Protein AF-A0A5B0R833-F1 (afdb_monomer_lite)

Secondary structure (DSSP, 8-state):
-----TT-HHHHHHH----TTT--S--SSB----SSTTGGGSHHHHTT--TT-BPPHHHHHHHHHHHHHHHHHTTTT--HHHHHHHHHHTT---HHHHHHHHHHHHHHHHHHHHHHTTPPPPGGGSSSS-HHHHHHHHH-GGGTS-GGGG-TTS--

Radius of gyration: 18.34 Å; chains: 1; bounding box: 41×34×51 Å

Organism: NCBI:txid56615

Foldseek 3Di:
DPPDPLPDPVVCQQWVDNPPQAAQFDTQFALQGHPHNVVCVDPVSVVRPDPPRTDDLVLLQVLLVVLLVVCVVCLVPDDPVVSVVSCRVSSHDHVLSVVQSVQLVVLNVVVVVCVVVVHDDDPQSPDSGRPVVVVQCVVPVCSSDRPSSPDPDNHD

Structure (mmCIF, N/CA/C/O backbone):
data_AF-A0A5B0R833-F1
#
_entry.id   AF-A0A5B0R833-F1
#
loop_
_atom_site.group_PDB
_atom_site.id
_atom_site.type_symbol
_atom_site.label_atom_id
_atom_site.label_alt_id
_atom_site.label_comp_id
_atom_site.label_asym_id
_atom_site.label_entity_id
_atom_site.label_seq_id
_atom_site.pdbx_PDB_ins_code
_atom_site.Cartn_x
_atom_site.Cartn_y
_atom_site.Cartn_z
_atom_site.occupancy
_atom_site.B_iso_or_equiv
_atom_site.auth_seq_id
_atom_site.auth_comp_id
_atom_site.auth_asym_id
_atom_site.auth_atom_id
_atom_site.pdbx_PDB_model_num
ATOM 1 N N . MET A 1 1 ? 1.278 -21.808 -23.746 1.00 36.88 1 MET A N 1
ATOM 2 C CA . MET A 1 1 ? 1.171 -20.334 -23.782 1.00 36.88 1 MET A CA 1
ATOM 3 C C . MET A 1 1 ? -0.146 -19.961 -23.113 1.00 36.88 1 MET A C 1
ATOM 5 O O . MET A 1 1 ? -1.191 -20.101 -23.729 1.00 36.88 1 MET A O 1
ATOM 9 N N . LEU A 1 2 ? -0.129 -19.647 -21.813 1.00 34.88 2 LEU A N 1
ATOM 10 C CA . LEU A 1 2 ? -1.338 -19.242 -21.087 1.00 34.88 2 LEU A CA 1
ATOM 11 C C . LEU A 1 2 ? -1.610 -17.767 -21.398 1.00 34.88 2 LEU A C 1
ATOM 13 O O . LEU A 1 2 ? -1.027 -16.872 -20.792 1.00 34.88 2 LEU A O 1
ATOM 17 N N . CYS A 1 3 ? -2.457 -17.534 -22.396 1.00 37.62 3 CYS A N 1
ATOM 18 C CA . CYS A 1 3 ? -2.960 -16.218 -22.763 1.00 37.62 3 CYS A CA 1
ATOM 19 C C . CYS A 1 3 ? -3.938 -15.730 -21.687 1.00 37.62 3 CYS A C 1
ATOM 21 O O . CYS A 1 3 ? -5.149 -15.903 -21.801 1.00 37.62 3 CYS A O 1
ATOM 23 N N . LEU A 1 4 ? -3.411 -15.138 -20.616 1.00 38.38 4 LEU A N 1
ATOM 24 C CA . LEU A 1 4 ? -4.215 -14.338 -19.699 1.00 38.38 4 LEU A CA 1
ATOM 25 C C . LEU A 1 4 ? -4.621 -13.066 -20.440 1.00 38.38 4 LEU A C 1
ATOM 27 O O . LEU A 1 4 ? -3.768 -12.240 -20.759 1.00 38.38 4 LEU A O 1
ATOM 31 N N . LEU A 1 5 ? -5.915 -12.931 -20.734 1.00 36.50 5 LEU A N 1
ATOM 32 C CA . LEU A 1 5 ? -6.497 -11.688 -21.234 1.00 36.50 5 LEU A CA 1
ATOM 33 C C . LEU A 1 5 ? -6.047 -10.537 -20.322 1.00 36.50 5 LEU A C 1
ATOM 35 O O . LEU A 1 5 ? -6.177 -10.618 -19.094 1.00 36.50 5 LEU A O 1
ATOM 39 N N . ALA A 1 6 ? -5.489 -9.502 -20.950 1.00 43.50 6 ALA A N 1
ATOM 40 C CA . ALA A 1 6 ? -4.776 -8.390 -20.324 1.00 43.50 6 ALA A CA 1
ATOM 41 C C . ALA A 1 6 ? -5.606 -7.578 -19.309 1.00 43.50 6 ALA A C 1
ATOM 43 O O . ALA A 1 6 ? -5.030 -6.842 -18.512 1.00 43.50 6 ALA A O 1
ATOM 44 N N . ASP A 1 7 ? -6.927 -7.770 -19.296 1.00 43.25 7 ASP A N 1
ATOM 45 C CA . ASP A 1 7 ? -7.872 -7.090 -18.405 1.00 43.25 7 ASP A CA 1
ATOM 46 C C . ASP A 1 7 ? -8.450 -7.994 -17.305 1.00 43.25 7 ASP A C 1
ATOM 48 O O . ASP A 1 7 ? -9.320 -7.574 -16.541 1.00 43.25 7 ASP A O 1
ATOM 52 N N . SER A 1 8 ? -7.992 -9.245 -17.181 1.00 36.09 8 SER A N 1
ATOM 53 C CA . SER A 1 8 ? -8.449 -10.084 -16.071 1.00 36.09 8 SER A CA 1
ATOM 54 C C . SER A 1 8 ? -7.884 -9.563 -14.734 1.00 36.09 8 SER A C 1
ATOM 56 O O . SER A 1 8 ? -6.695 -9.234 -14.651 1.00 36.09 8 SER A O 1
ATOM 58 N N . PRO A 1 9 ? -8.685 -9.530 -13.651 1.00 42.91 9 PRO A N 1
ATOM 59 C CA . PRO A 1 9 ? -8.205 -9.187 -12.307 1.00 42.91 9 PRO A CA 1
ATOM 60 C C . PRO A 1 9 ? -6.979 -10.021 -11.907 1.00 42.91 9 PRO A C 1
ATOM 62 O O . PRO A 1 9 ? -6.031 -9.514 -11.313 1.00 42.91 9 PRO A O 1
ATOM 65 N N . MET A 1 10 ? -6.959 -11.280 -12.352 1.00 41.94 10 MET A N 1
ATOM 66 C CA . MET A 1 10 ? -5.867 -12.224 -12.145 1.00 41.94 10 MET A CA 1
ATOM 67 C C . MET A 1 10 ? -4.571 -11.830 -12.877 1.00 41.94 10 MET A C 1
ATOM 69 O O . MET A 1 10 ? -3.496 -12.104 -12.357 1.00 41.94 10 MET A O 1
ATOM 73 N N . HIS A 1 11 ? -4.627 -11.138 -14.028 1.00 45.06 11 HIS A N 1
ATOM 74 C CA . HIS A 1 11 ? -3.435 -10.551 -14.659 1.00 45.06 11 HIS A CA 1
ATOM 75 C C . HIS A 1 11 ? -2.823 -9.490 -13.739 1.00 45.06 11 HIS A C 1
ATOM 77 O O . HIS A 1 11 ? -1.643 -9.553 -13.423 1.00 45.06 11 HIS A O 1
ATOM 83 N N . THR A 1 12 ? -3.645 -8.584 -13.205 1.00 48.97 12 THR A N 1
ATOM 84 C CA . THR A 1 12 ? -3.175 -7.523 -12.298 1.00 48.97 12 THR A CA 1
ATOM 85 C C . THR A 1 12 ? -2.554 -8.093 -11.017 1.00 48.97 12 THR A C 1
ATOM 87 O O . THR A 1 12 ? -1.530 -7.584 -10.560 1.00 48.97 12 THR A O 1
ATOM 90 N N . GLU A 1 13 ? -3.132 -9.162 -10.458 1.00 44.53 13 GLU A N 1
ATOM 91 C CA . GLU A 1 13 ? -2.604 -9.838 -9.264 1.00 44.53 13 GLU A CA 1
ATOM 92 C C . GLU A 1 13 ? -1.317 -10.634 -9.530 1.00 44.53 13 GLU A C 1
ATOM 94 O O . GLU A 1 13 ? -0.395 -10.599 -8.714 1.00 44.53 13 GLU A O 1
ATOM 99 N N . LEU A 1 14 ? -1.228 -11.316 -10.676 1.00 43.06 14 LEU A N 1
ATOM 100 C CA . LEU A 1 14 ? -0.114 -12.206 -10.999 1.00 43.06 14 LEU A CA 1
ATOM 101 C C . LEU A 1 14 ? 1.113 -11.432 -11.513 1.00 43.06 14 LEU A C 1
ATOM 103 O O . LEU A 1 14 ? 2.246 -11.723 -11.122 1.00 43.06 14 LEU A O 1
ATOM 107 N N . THR A 1 15 ? 0.918 -10.419 -12.361 1.00 43.50 15 THR A N 1
ATOM 108 C CA . THR A 1 15 ? 2.024 -9.715 -13.026 1.00 43.50 15 THR A CA 1
ATOM 109 C C . THR A 1 15 ? 2.367 -8.363 -12.409 1.00 43.50 15 THR A C 1
ATOM 111 O O . THR A 1 15 ? 3.442 -7.834 -12.703 1.00 43.50 15 THR A O 1
ATOM 114 N N . ASN A 1 16 ? 1.507 -7.774 -11.561 1.00 44.31 16 ASN A N 1
ATOM 115 C CA . ASN A 1 16 ? 1.661 -6.375 -11.134 1.00 44.31 16 ASN A CA 1
ATOM 116 C C . ASN A 1 16 ? 1.921 -5.439 -12.349 1.00 44.31 16 ASN A C 1
ATOM 118 O O . ASN A 1 16 ? 2.605 -4.420 -12.242 1.00 44.31 16 ASN A O 1
ATOM 122 N N . THR A 1 17 ? 1.401 -5.800 -13.531 1.00 44.56 17 THR A N 1
ATOM 123 C CA . THR A 1 17 ? 1.403 -4.977 -14.744 1.00 44.56 17 THR A CA 1
ATOM 124 C C . THR A 1 17 ? -0.021 -4.770 -15.211 1.00 44.56 17 THR A C 1
ATOM 126 O O . THR A 1 17 ? -0.640 -5.720 -15.675 1.00 44.56 17 THR A O 1
ATOM 129 N N . PRO A 1 18 ? -0.527 -3.532 -15.246 1.00 39.75 18 PRO A N 1
ATOM 130 C CA . PRO A 1 18 ? -1.296 -3.139 -16.407 1.00 39.75 18 PRO A CA 1
ATOM 131 C C . PRO A 1 18 ? -0.296 -3.063 -17.568 1.00 39.75 18 PRO A C 1
ATOM 133 O O . PRO A 1 18 ? 0.820 -2.565 -17.397 1.00 39.75 18 PRO A O 1
ATOM 136 N N . VAL A 1 19 ? -0.668 -3.601 -18.723 1.00 37.84 19 VAL A N 1
ATOM 137 C CA . VAL A 1 19 ? 0.050 -3.502 -20.003 1.00 37.84 19 VAL A CA 1
ATOM 138 C C . VAL A 1 19 ? 0.868 -2.195 -20.108 1.00 37.84 19 VAL A C 1
ATOM 140 O O . VAL A 1 19 ? 0.347 -1.117 -19.787 1.00 37.84 19 VAL A O 1
ATOM 143 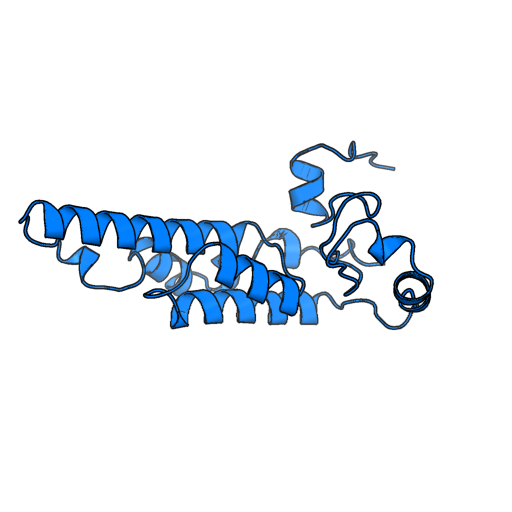N N . PRO A 1 20 ? 2.126 -2.225 -20.597 1.00 41.00 20 PRO A N 1
ATOM 144 C CA . PRO A 1 20 ? 2.960 -1.026 -20.718 1.00 41.00 20 PRO A CA 1
ATOM 145 C C . PRO A 1 20 ? 2.368 0.061 -21.636 1.00 41.00 20 PRO A C 1
ATOM 147 O O . PRO A 1 20 ? 2.913 1.160 -21.684 1.00 41.00 20 PRO A O 1
ATOM 150 N N . GLY A 1 21 ? 1.245 -0.188 -22.316 1.00 51.12 21 GLY A N 1
ATOM 151 C CA . GLY A 1 21 ? 0.538 0.804 -23.126 1.00 51.12 21 GLY A CA 1
ATOM 152 C C . GLY A 1 21 ? -0.047 1.966 -22.314 1.00 51.12 21 GLY A C 1
ATOM 153 O O . GLY A 1 21 ? 0.135 3.116 -22.701 1.00 51.12 21 GLY A O 1
ATOM 154 N N . THR A 1 22 ? -0.685 1.701 -21.166 1.00 54.59 22 THR A N 1
ATOM 155 C CA . THR A 1 22 ? -1.413 2.734 -20.389 1.00 54.59 22 THR A CA 1
ATOM 156 C C . THR A 1 22 ? -0.982 2.857 -18.925 1.00 54.59 22 THR A C 1
ATOM 158 O O . THR A 1 22 ? -1.315 3.843 -18.268 1.00 54.59 22 THR A O 1
ATOM 161 N N . SER A 1 23 ? -0.201 1.913 -18.385 1.00 59.41 23 SER A N 1
ATOM 162 C CA . SER A 1 23 ? 0.310 2.047 -17.015 1.00 59.41 23 SER A CA 1
ATOM 163 C C . SER A 1 23 ? 1.391 3.122 -16.920 1.00 59.41 23 SER A C 1
ATOM 165 O O . SER A 1 23 ? 2.408 3.063 -17.609 1.00 59.41 23 SER A O 1
ATOM 167 N N . LEU A 1 24 ? 1.208 4.069 -16.006 1.00 70.38 24 LEU A N 1
ATOM 168 C CA . LEU A 1 24 ? 2.222 5.047 -15.594 1.00 70.38 24 LEU A CA 1
ATOM 169 C C . LEU A 1 24 ? 3.217 4.491 -14.567 1.00 70.38 24 LEU A C 1
ATOM 171 O O . LEU A 1 24 ? 4.249 5.090 -14.286 1.00 70.38 24 LEU A O 1
ATOM 175 N N . ASN A 1 25 ? 2.900 3.336 -13.995 1.00 64.81 25 ASN A N 1
ATOM 176 C CA . ASN A 1 25 ? 3.623 2.777 -12.865 1.00 64.81 25 ASN A CA 1
ATOM 177 C C . ASN A 1 25 ? 4.594 1.697 -13.346 1.00 64.81 25 ASN A C 1
ATOM 179 O O . ASN A 1 25 ? 4.300 1.037 -14.352 1.00 64.81 25 ASN A O 1
ATOM 183 N N . PRO A 1 26 ? 5.711 1.510 -12.628 1.00 66.50 26 PRO A N 1
ATOM 184 C CA . PRO A 1 26 ? 6.703 0.511 -12.985 1.00 66.50 26 PRO A CA 1
ATOM 185 C C . PRO A 1 26 ? 6.130 -0.893 -12.832 1.00 66.50 26 PRO A C 1
ATOM 187 O O . PRO A 1 26 ? 5.181 -1.117 -12.075 1.00 66.50 26 PRO A O 1
ATOM 190 N N . CYS A 1 27 ? 6.683 -1.829 -13.597 1.00 67.50 27 CYS A N 1
ATOM 191 C CA . CYS A 1 27 ? 6.262 -3.217 -13.550 1.00 67.50 27 CYS A CA 1
ATOM 192 C C . CYS A 1 27 ? 7.078 -4.023 -12.539 1.00 67.50 27 CYS A C 1
ATOM 194 O O . CYS A 1 27 ? 8.003 -3.535 -11.890 1.00 67.50 27 CYS A O 1
ATOM 196 N N . ARG A 1 28 ? 6.753 -5.310 -12.418 1.00 60.56 28 ARG A N 1
ATOM 197 C CA . ARG A 1 28 ? 7.522 -6.237 -11.585 1.00 60.56 28 ARG A CA 1
ATOM 198 C C . ARG A 1 28 ? 8.940 -6.503 -12.114 1.00 60.56 28 ARG A C 1
ATOM 200 O O . ARG A 1 28 ? 9.805 -6.905 -11.348 1.00 60.56 28 ARG A O 1
ATOM 207 N N . VAL A 1 29 ? 9.167 -6.256 -13.404 1.00 61.59 29 VAL A N 1
ATOM 208 C CA . VAL A 1 29 ? 10.407 -6.590 -14.121 1.00 61.59 29 VAL A CA 1
ATOM 209 C C . VAL A 1 29 ? 11.301 -5.363 -14.337 1.00 61.59 29 VAL A C 1
ATOM 211 O O . VAL A 1 29 ? 12.517 -5.501 -14.369 1.00 61.59 29 VAL A O 1
ATOM 214 N N . CYS A 1 30 ? 10.742 -4.153 -14.427 1.00 67.31 30 CYS A N 1
ATOM 215 C CA . CYS A 1 30 ? 11.490 -2.918 -14.654 1.00 67.31 30 CYS A CA 1
ATOM 216 C C . CYS A 1 30 ? 11.090 -1.817 -13.670 1.00 67.31 30 CYS A C 1
ATOM 218 O O . CYS A 1 30 ? 9.957 -1.747 -13.199 1.00 67.31 30 CYS A O 1
ATOM 220 N N . VAL A 1 31 ? 12.028 -0.911 -13.405 1.00 70.00 31 VAL A N 1
ATOM 221 C CA . VAL A 1 31 ? 11.827 0.254 -12.527 1.00 70.00 31 VAL A CA 1
ATOM 222 C C . VAL A 1 31 ? 11.250 1.473 -13.260 1.00 70.00 31 VAL A C 1
ATOM 224 O O . VAL A 1 31 ? 11.137 2.550 -12.680 1.00 70.00 31 VAL A O 1
ATOM 227 N N . LEU A 1 32 ? 10.895 1.332 -14.542 1.00 74.94 32 LEU A N 1
ATOM 228 C CA . LEU A 1 32 ? 10.481 2.456 -15.379 1.00 74.94 32 LEU A CA 1
ATOM 229 C C . LEU A 1 32 ? 9.061 2.906 -15.059 1.00 74.94 32 LEU A C 1
ATOM 231 O O . LEU A 1 32 ? 8.090 2.210 -15.343 1.00 74.94 32 LEU A O 1
ATOM 235 N N . SER A 1 33 ? 8.947 4.117 -14.533 1.00 76.31 33 SER A N 1
ATOM 236 C CA . SER A 1 33 ? 7.687 4.805 -14.285 1.00 76.31 33 SER A CA 1
ATOM 237 C C . SER A 1 33 ? 7.626 6.111 -15.076 1.00 76.31 33 SER A C 1
ATOM 239 O O . SER A 1 33 ? 8.638 6.624 -15.559 1.00 76.31 33 SER A O 1
ATOM 241 N N . SER A 1 34 ? 6.420 6.634 -15.256 1.00 77.31 34 SER A N 1
ATOM 242 C CA . SER A 1 34 ? 6.164 7.878 -15.972 1.00 77.31 34 SER A CA 1
ATOM 243 C C . SER A 1 34 ? 5.085 8.675 -15.255 1.00 77.31 34 SER A C 1
ATOM 245 O O . SER A 1 34 ? 4.173 8.092 -14.682 1.00 77.31 34 SER A O 1
ATOM 247 N N . LYS A 1 35 ? 5.147 10.007 -15.304 1.00 79.44 35 LYS A N 1
ATOM 248 C CA . LYS A 1 35 ? 4.110 10.865 -14.708 1.00 79.44 35 LYS A CA 1
ATOM 249 C C . LYS A 1 35 ? 2.882 10.991 -15.604 1.00 79.44 35 LYS A C 1
ATOM 251 O O . LYS A 1 35 ? 1.772 11.135 -15.104 1.00 79.44 35 LYS A O 1
ATOM 256 N N . SER A 1 36 ? 3.069 10.906 -16.919 1.00 81.00 36 SER A N 1
ATOM 257 C CA . SER A 1 36 ? 1.986 10.976 -17.898 1.00 81.00 36 SER A CA 1
ATOM 258 C C . SER A 1 36 ? 2.190 10.002 -19.059 1.00 81.00 36 SER A C 1
ATOM 260 O O . SER A 1 36 ? 3.282 9.467 -19.273 1.00 81.00 36 SER A O 1
ATOM 262 N N . LEU A 1 37 ? 1.122 9.760 -19.825 1.00 79.50 37 LEU A N 1
ATOM 263 C CA . LEU A 1 37 ? 1.187 8.935 -21.035 1.00 79.50 37 LEU A CA 1
ATOM 264 C C . LEU A 1 37 ? 1.974 9.622 -22.154 1.00 79.50 37 LEU A C 1
ATOM 266 O O . LEU A 1 37 ? 2.544 8.940 -23.001 1.00 79.50 37 LEU A O 1
ATOM 270 N N . GLN A 1 38 ? 2.020 10.957 -22.157 1.00 80.44 38 GLN A N 1
ATOM 271 C CA . GLN A 1 38 ? 2.773 11.714 -23.157 1.00 80.44 38 GLN A CA 1
ATOM 272 C C . GLN A 1 38 ? 4.277 11.585 -22.921 1.00 80.44 38 GLN A C 1
ATOM 274 O O . GLN A 1 38 ? 5.020 11.342 -23.869 1.00 80.44 38 GLN A O 1
ATOM 279 N N . ASP A 1 39 ? 4.711 11.610 -21.659 1.00 80.75 39 ASP A N 1
ATOM 280 C CA . ASP A 1 39 ? 6.117 11.407 -21.292 1.00 80.75 39 ASP A CA 1
ATOM 281 C C . ASP A 1 39 ? 6.649 10.054 -21.787 1.00 80.75 39 ASP A C 1
ATOM 283 O O . ASP A 1 39 ? 7.812 9.953 -22.173 1.00 80.75 39 ASP A O 1
ATOM 287 N N . LYS A 1 40 ? 5.792 9.025 -21.878 1.00 72.88 40 LYS A N 1
ATOM 288 C CA . LYS A 1 40 ? 6.179 7.696 -22.383 1.00 72.88 40 LYS A CA 1
ATOM 289 C C . LYS A 1 40 ? 6.550 7.682 -23.865 1.00 72.88 40 LYS A C 1
ATOM 291 O O . LYS A 1 40 ? 7.249 6.775 -24.305 1.00 72.88 40 LYS A O 1
ATOM 296 N N . LYS A 1 41 ? 6.078 8.668 -24.631 1.00 79.94 41 LYS A N 1
ATOM 297 C CA . LYS A 1 41 ? 6.394 8.829 -26.057 1.00 79.94 41 LYS A CA 1
ATOM 298 C C . LYS A 1 41 ? 7.693 9.600 -26.279 1.00 79.94 41 LYS A C 1
ATOM 300 O O . LYS A 1 41 ? 8.155 9.702 -27.4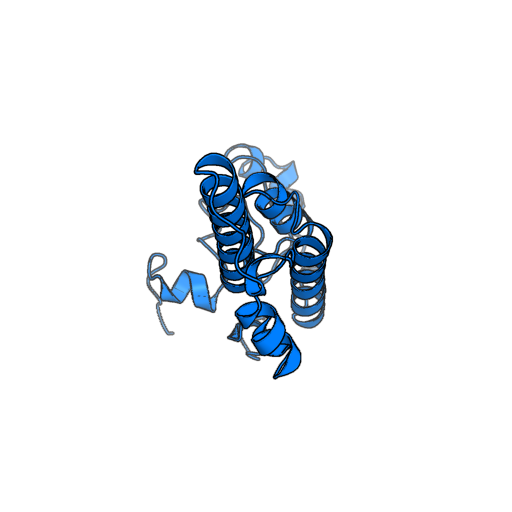11 1.00 79.94 41 LYS A O 1
ATOM 305 N N . THR A 1 42 ? 8.277 10.166 -25.223 1.00 82.44 42 THR A N 1
ATOM 306 C CA . THR A 1 42 ? 9.518 10.930 -25.335 1.00 82.44 42 THR A CA 1
ATOM 307 C C . THR A 1 42 ? 10.719 10.001 -25.475 1.00 82.44 42 THR A C 1
ATOM 309 O O . THR A 1 42 ? 10.790 8.940 -24.848 1.00 82.44 42 THR A O 1
ATOM 312 N N . LEU A 1 43 ? 11.723 10.440 -26.238 1.00 79.75 43 LEU A N 1
ATOM 313 C CA . LEU A 1 43 ? 13.003 9.733 -26.334 1.00 79.75 43 LEU A CA 1
ATOM 314 C C . LEU A 1 43 ? 13.686 9.579 -24.967 1.00 79.75 43 LEU A C 1
ATOM 316 O O . LEU A 1 43 ? 14.379 8.595 -24.751 1.00 79.75 43 LEU A O 1
ATOM 320 N N . SER A 1 44 ? 13.443 10.501 -24.027 1.00 80.44 44 SER A N 1
ATOM 321 C CA . SER A 1 44 ? 13.953 10.432 -22.649 1.00 80.44 44 SER A CA 1
ATOM 322 C C . SER A 1 44 ? 13.386 9.252 -21.854 1.00 80.44 44 SER A C 1
ATOM 324 O O . SER A 1 44 ? 14.075 8.681 -21.013 1.00 80.44 44 SER A O 1
ATOM 326 N N . PHE A 1 45 ? 12.133 8.862 -22.101 1.00 78.50 45 PHE A N 1
ATOM 327 C CA . PHE A 1 45 ? 11.564 7.658 -21.498 1.00 78.50 45 PHE A CA 1
ATOM 328 C C . PHE A 1 45 ? 12.054 6.396 -22.214 1.00 78.50 45 PHE A C 1
ATOM 330 O O . PHE A 1 45 ? 12.450 5.434 -21.558 1.00 78.50 45 PHE A O 1
ATOM 337 N N . LEU A 1 46 ? 12.084 6.415 -23.552 1.00 77.19 46 LEU A N 1
ATOM 338 C CA . LEU A 1 46 ? 12.524 5.273 -24.360 1.00 77.19 46 LEU A CA 1
ATOM 339 C C . LEU A 1 46 ? 14.004 4.923 -24.135 1.00 77.19 46 LEU A C 1
ATOM 341 O O . LEU A 1 46 ? 14.345 3.747 -24.050 1.00 77.19 46 LEU A O 1
ATOM 345 N N . SER A 1 47 ? 14.876 5.916 -23.948 1.00 74.81 47 SER A N 1
ATOM 346 C CA . SER A 1 47 ? 16.310 5.705 -23.694 1.00 74.81 47 SER A CA 1
ATOM 347 C C . SER A 1 47 ? 16.613 5.036 -22.349 1.00 74.81 47 SER A C 1
ATOM 349 O O . SER A 1 47 ? 17.715 4.524 -22.145 1.00 74.81 47 SER A O 1
ATOM 351 N N . LYS A 1 48 ? 15.640 5.009 -21.429 1.00 74.25 48 LYS A N 1
ATOM 352 C CA . LYS A 1 48 ? 15.759 4.348 -20.123 1.00 74.25 48 LYS A CA 1
ATOM 353 C C . LYS A 1 48 ? 15.434 2.853 -20.176 1.00 74.25 48 LYS A C 1
ATOM 355 O O . LYS A 1 48 ? 15.695 2.159 -19.195 1.00 74.25 48 LYS A O 1
ATOM 360 N N . PHE A 1 49 ? 14.920 2.331 -21.298 1.00 69.56 49 PHE A N 1
ATOM 361 C CA . PHE A 1 49 ? 14.797 0.887 -21.539 1.00 69.56 49 PHE A CA 1
ATOM 362 C C . PHE A 1 49 ? 16.176 0.276 -21.805 1.00 69.56 49 PHE A C 1
ATOM 364 O O . PHE A 1 49 ? 16.503 -0.115 -22.921 1.00 69.56 49 PHE A O 1
ATOM 371 N N . GLN A 1 50 ? 17.003 0.211 -20.765 1.00 62.16 50 GLN A N 1
ATOM 372 C CA . GLN A 1 50 ? 18.274 -0.497 -20.806 1.00 62.16 50 GLN A CA 1
ATOM 373 C C . GLN A 1 50 ? 18.120 -1.874 -20.145 1.00 62.16 50 GLN A C 1
ATOM 375 O O . GLN A 1 50 ? 17.512 -1.967 -19.073 1.00 62.16 50 GLN A O 1
ATOM 380 N N . PRO A 1 51 ? 18.700 -2.939 -20.726 1.00 58.50 51 PRO A N 1
ATOM 381 C CA . PRO A 1 51 ? 18.593 -4.305 -20.205 1.00 58.50 51 PRO A CA 1
ATOM 382 C C . PRO A 1 51 ? 19.176 -4.487 -18.790 1.00 58.50 51 PRO A C 1
ATOM 384 O O . PRO A 1 51 ? 18.875 -5.474 -18.131 1.00 58.50 51 PRO A O 1
ATOM 387 N N . ASN A 1 52 ? 19.942 -3.515 -18.281 1.00 55.16 52 ASN A N 1
ATOM 388 C CA . ASN A 1 52 ? 20.595 -3.570 -16.968 1.00 55.16 52 ASN A CA 1
ATOM 389 C C . ASN A 1 52 ? 19.776 -2.949 -15.816 1.00 55.16 52 ASN A C 1
ATOM 391 O O . ASN A 1 52 ? 20.238 -2.935 -14.679 1.00 55.16 52 ASN A O 1
ATOM 395 N N . HIS A 1 53 ? 18.567 -2.437 -16.074 1.00 63.06 53 HIS A N 1
ATOM 396 C CA . HIS A 1 53 ? 17.686 -1.855 -15.044 1.00 63.06 53 HIS A CA 1
ATOM 397 C C . HIS A 1 53 ? 16.501 -2.762 -14.687 1.00 63.06 53 HIS A C 1
ATOM 399 O O . HIS A 1 53 ? 15.414 -2.294 -14.325 1.00 63.06 53 HIS A O 1
ATOM 405 N N . LEU A 1 54 ? 16.714 -4.074 -14.798 1.00 67.94 54 LEU A N 1
ATOM 406 C CA . LEU A 1 54 ? 15.750 -5.068 -14.356 1.00 67.94 54 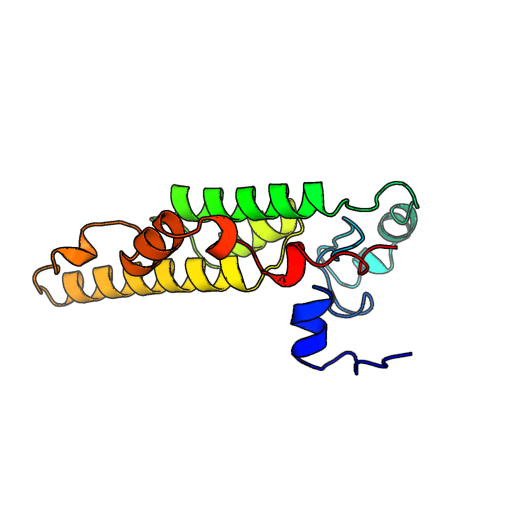LEU A CA 1
ATOM 407 C C . LEU A 1 54 ? 15.727 -5.140 -12.832 1.00 67.94 54 LEU A C 1
ATOM 409 O O . LEU A 1 54 ? 16.755 -5.075 -12.155 1.00 67.94 54 LEU A O 1
ATOM 413 N N . ARG A 1 55 ? 14.526 -5.264 -12.280 1.00 70.81 55 ARG A N 1
ATOM 414 C CA . ARG A 1 55 ? 14.331 -5.402 -10.842 1.00 70.81 55 ARG A CA 1
ATOM 415 C C . ARG A 1 55 ? 14.504 -6.865 -10.444 1.00 70.81 55 ARG A C 1
ATOM 417 O O . ARG A 1 55 ? 13.892 -7.749 -11.036 1.00 70.81 55 ARG A O 1
ATOM 424 N N . SER A 1 56 ? 15.287 -7.118 -9.396 1.00 77.81 56 SER A N 1
ATOM 425 C CA . SER A 1 56 ? 15.354 -8.448 -8.789 1.00 77.81 56 SER A CA 1
ATOM 426 C C . SER A 1 56 ? 14.148 -8.702 -7.878 1.00 77.81 56 SER A C 1
ATOM 428 O O . SER A 1 56 ? 13.588 -7.787 -7.262 1.00 77.81 56 SER A O 1
ATOM 430 N N . THR A 1 57 ? 13.751 -9.968 -7.749 1.00 76.12 57 THR A N 1
ATOM 431 C CA . THR A 1 57 ? 12.686 -10.374 -6.818 1.00 76.12 57 THR A CA 1
ATOM 432 C C . THR A 1 57 ? 13.022 -9.976 -5.381 1.00 76.12 57 THR A C 1
ATOM 434 O O . THR A 1 57 ? 12.156 -9.454 -4.685 1.00 76.12 57 THR A O 1
ATOM 437 N N . GLU A 1 58 ? 14.284 -10.132 -4.974 1.00 82.19 58 GLU A N 1
ATOM 438 C CA . GLU A 1 58 ? 14.765 -9.738 -3.645 1.00 82.19 58 GLU A CA 1
ATOM 439 C C . GLU A 1 58 ? 14.561 -8.241 -3.398 1.00 82.19 58 GLU A C 1
ATOM 441 O O . GLU A 1 58 ? 13.942 -7.846 -2.411 1.00 82.19 58 GLU A O 1
ATOM 446 N N . LYS A 1 59 ? 14.966 -7.400 -4.359 1.00 82.81 59 LYS A N 1
ATOM 447 C CA . LYS A 1 59 ? 14.751 -5.954 -4.276 1.00 82.81 59 LYS A CA 1
ATOM 448 C C . LYS A 1 59 ? 13.265 -5.604 -4.210 1.00 82.81 59 LYS A C 1
ATOM 450 O O . LYS A 1 59 ? 12.881 -4.727 -3.450 1.00 82.81 59 LYS A O 1
ATOM 455 N N . THR A 1 60 ? 12.416 -6.315 -4.953 1.00 80.69 60 THR A N 1
ATOM 456 C CA . THR A 1 60 ? 10.957 -6.110 -4.908 1.00 80.69 60 THR A CA 1
ATOM 457 C C . THR A 1 60 ? 10.383 -6.424 -3.525 1.00 80.69 60 THR A C 1
ATOM 459 O O . THR A 1 60 ? 9.513 -5.705 -3.040 1.00 80.69 60 THR A O 1
ATOM 462 N N . ILE A 1 61 ? 10.859 -7.494 -2.882 1.00 83.38 61 ILE A N 1
ATOM 463 C CA . ILE A 1 61 ? 10.448 -7.877 -1.526 1.00 83.38 61 ILE A CA 1
ATOM 464 C C . ILE A 1 61 ? 10.889 -6.809 -0.525 1.00 83.38 61 ILE A C 1
ATOM 466 O O . ILE A 1 61 ? 10.072 -6.372 0.283 1.00 83.38 61 ILE A O 1
ATOM 470 N N . GLN A 1 62 ? 12.146 -6.367 -0.603 1.00 87.81 62 GLN A N 1
ATOM 471 C CA . GLN A 1 62 ? 12.680 -5.306 0.251 1.00 87.81 62 GLN A CA 1
ATOM 472 C C . GLN A 1 62 ? 11.887 -4.008 0.086 1.00 87.81 62 GLN A C 1
ATOM 474 O O . GLN A 1 62 ? 11.311 -3.527 1.056 1.00 87.81 62 GLN A O 1
ATOM 479 N N . ASP A 1 63 ? 11.751 -3.509 -1.143 1.00 87.81 63 ASP A N 1
ATOM 480 C CA . ASP A 1 63 ? 10.997 -2.294 -1.461 1.00 87.81 63 ASP A CA 1
ATOM 481 C C . ASP A 1 63 ? 9.520 -2.413 -0.988 1.00 87.81 63 ASP A C 1
ATOM 483 O O . ASP A 1 63 ? 8.933 -1.455 -0.487 1.00 87.81 63 ASP A O 1
ATOM 487 N N . SER A 1 64 ? 8.909 -3.606 -1.058 1.00 86.94 64 SER A N 1
ATOM 488 C CA . SER A 1 64 ? 7.550 -3.847 -0.543 1.00 86.94 64 SER A CA 1
ATOM 489 C C . SER A 1 64 ? 7.464 -3.802 0.987 1.00 86.94 64 SER A C 1
ATOM 491 O O . SER A 1 64 ? 6.441 -3.357 1.515 1.00 86.94 64 SER A O 1
ATOM 493 N N . LYS A 1 65 ? 8.509 -4.247 1.701 1.00 89.94 65 LYS A N 1
ATOM 494 C CA . LYS A 1 65 ? 8.627 -4.094 3.162 1.00 89.94 65 LYS A CA 1
ATOM 495 C C . LYS A 1 65 ? 8.815 -2.631 3.552 1.00 89.94 65 LYS A C 1
ATOM 497 O O . LYS A 1 65 ? 8.225 -2.196 4.536 1.00 89.94 65 LYS A O 1
ATOM 502 N N . GLU A 1 66 ? 9.582 -1.872 2.771 1.00 91.88 66 GLU A N 1
ATOM 503 C CA . GLU A 1 66 ? 9.771 -0.433 2.984 1.00 91.88 66 GLU A CA 1
ATOM 504 C C . GLU A 1 66 ? 8.443 0.329 2.904 1.00 91.88 66 GLU A C 1
ATOM 506 O O . GLU A 1 66 ? 8.138 1.139 3.781 1.00 91.88 66 GLU A O 1
ATOM 511 N N . VAL A 1 67 ? 7.607 0.023 1.903 1.00 90.81 67 VAL A N 1
ATOM 512 C CA . VAL A 1 67 ? 6.261 0.610 1.787 1.00 90.81 67 VAL A CA 1
ATOM 513 C C . VAL A 1 67 ? 5.400 0.263 3.003 1.00 90.81 67 VAL A C 1
ATOM 515 O O . VAL A 1 67 ? 4.752 1.151 3.559 1.00 90.81 67 VAL A O 1
ATOM 518 N N . TRP A 1 68 ? 5.411 -0.996 3.456 1.00 91.38 68 TRP A N 1
ATOM 519 C CA . TRP A 1 68 ? 4.672 -1.391 4.659 1.00 91.38 68 TRP A CA 1
ATOM 520 C C . TRP A 1 68 ? 5.151 -0.635 5.903 1.00 91.38 68 TRP A C 1
ATOM 522 O O . TRP A 1 68 ? 4.341 -0.079 6.647 1.00 91.38 68 TRP A O 1
ATOM 532 N N . ARG A 1 69 ? 6.469 -0.551 6.112 1.00 92.38 69 ARG A N 1
ATOM 533 C CA . ARG A 1 69 ? 7.049 0.181 7.244 1.00 92.38 69 ARG A CA 1
ATOM 534 C C . ARG A 1 69 ? 6.638 1.648 7.230 1.00 92.38 69 ARG A C 1
ATOM 536 O O . ARG A 1 69 ? 6.193 2.155 8.255 1.00 92.38 69 ARG A O 1
ATOM 543 N N . TYR A 1 70 ? 6.692 2.290 6.064 1.00 93.00 70 TYR A N 1
ATOM 544 C CA . TYR A 1 70 ? 6.237 3.667 5.899 1.00 93.00 70 TYR A CA 1
ATOM 545 C C . TYR A 1 70 ? 4.767 3.840 6.305 1.00 93.00 70 TYR A C 1
ATOM 547 O O . TYR A 1 70 ? 4.437 4.790 7.016 1.00 93.00 70 TYR A O 1
ATOM 555 N N . VAL A 1 71 ? 3.885 2.917 5.903 1.00 92.12 71 VAL A N 1
ATOM 556 C CA . VAL A 1 71 ? 2.466 2.936 6.297 1.00 92.12 71 VAL A CA 1
ATOM 557 C C . VAL A 1 71 ? 2.309 2.830 7.813 1.00 92.12 71 VAL A C 1
ATOM 559 O O . VAL A 1 71 ? 1.523 3.588 8.381 1.00 92.12 71 VAL A O 1
ATOM 562 N N . LYS A 1 72 ? 3.067 1.947 8.475 1.00 91.31 72 LYS A N 1
ATOM 563 C CA . LYS A 1 72 ? 3.027 1.792 9.938 1.00 91.31 72 LYS A CA 1
ATOM 564 C C . LYS A 1 72 ? 3.487 3.050 10.666 1.00 91.31 72 LYS A C 1
ATOM 566 O O . LYS A 1 72 ? 2.759 3.576 11.505 1.00 91.31 72 LYS A O 1
ATOM 571 N N . GLU A 1 73 ? 4.665 3.556 10.317 1.00 92.69 73 GLU A N 1
ATOM 572 C CA . GLU A 1 73 ? 5.256 4.745 10.945 1.00 92.69 73 GLU A CA 1
ATOM 573 C C . GLU A 1 73 ? 4.376 5.987 10.750 1.00 92.69 73 GLU A C 1
ATOM 575 O O . GLU A 1 73 ? 4.294 6.849 11.624 1.00 92.69 73 GLU A O 1
ATOM 580 N N . ASN A 1 74 ? 3.644 6.049 9.634 1.00 92.81 74 ASN A N 1
ATOM 581 C CA . ASN A 1 74 ? 2.764 7.162 9.294 1.00 92.81 74 ASN A CA 1
ATOM 582 C C . ASN A 1 74 ? 1.275 6.856 9.510 1.00 92.81 74 ASN A C 1
ATOM 584 O O . ASN A 1 74 ? 0.436 7.617 9.028 1.00 92.81 74 ASN A O 1
ATOM 588 N N . ALA A 1 75 ? 0.903 5.812 10.260 1.00 90.88 75 ALA A N 1
ATOM 589 C CA . ALA A 1 75 ? -0.494 5.381 10.421 1.00 90.88 75 ALA A CA 1
ATOM 590 C C . ALA A 1 75 ? -1.447 6.520 10.845 1.00 90.88 75 ALA A C 1
ATOM 592 O O . ALA A 1 75 ? -2.601 6.594 10.419 1.00 90.88 75 ALA A O 1
ATOM 593 N N . ARG A 1 76 ? -0.942 7.486 11.623 1.00 87.88 76 ARG A N 1
ATOM 594 C CA . ARG A 1 76 ? -1.705 8.658 12.081 1.00 87.88 76 ARG A CA 1
ATOM 595 C C . ARG A 1 76 ? -1.980 9.690 10.989 1.00 87.88 76 ARG A C 1
ATOM 597 O O . ARG A 1 76 ? -2.996 10.378 11.066 1.00 87.88 76 ARG A O 1
ATOM 604 N N . THR A 1 77 ? -1.130 9.807 9.969 1.00 90.62 77 THR A N 1
ATOM 605 C CA . THR A 1 77 ? -1.158 10.897 8.968 1.00 90.62 77 THR A CA 1
ATOM 606 C C . THR A 1 77 ? -1.226 10.412 7.519 1.00 90.62 77 THR A C 1
ATOM 608 O O . THR A 1 77 ? -1.349 11.237 6.608 1.00 90.62 77 THR A O 1
ATOM 611 N N . ILE A 1 78 ? -1.176 9.096 7.296 1.00 92.38 78 ILE A N 1
ATOM 612 C CA . ILE A 1 78 ? -1.239 8.482 5.973 1.00 92.38 78 ILE A CA 1
ATOM 613 C C . ILE A 1 78 ? -2.588 8.774 5.310 1.00 92.38 78 ILE A C 1
ATOM 615 O O . ILE A 1 78 ? -3.638 8.839 5.963 1.00 92.38 78 ILE A O 1
ATOM 619 N N . ASN A 1 79 ? -2.550 8.988 4.002 1.00 91.94 79 ASN A N 1
ATOM 620 C CA . ASN A 1 79 ? -3.709 9.095 3.128 1.00 91.94 79 ASN A CA 1
ATOM 621 C C . ASN A 1 79 ? -3.392 8.366 1.809 1.00 91.94 79 ASN A C 1
ATOM 623 O O . ASN A 1 79 ? -2.292 7.838 1.626 1.00 91.94 79 ASN A O 1
ATOM 627 N N . LYS A 1 80 ? -4.365 8.318 0.896 1.00 89.31 80 LYS A N 1
ATOM 628 C CA . LYS A 1 80 ? -4.201 7.635 -0.392 1.00 89.31 80 LYS A CA 1
ATOM 629 C C . LYS A 1 80 ? -3.068 8.237 -1.236 1.00 89.31 80 LYS A C 1
ATOM 631 O O . LYS A 1 80 ? -2.313 7.485 -1.834 1.00 89.31 80 LYS A O 1
ATOM 636 N N . GLU A 1 81 ? -2.937 9.560 -1.248 1.00 89.88 81 GLU A N 1
ATOM 637 C CA . GLU A 1 81 ? -1.942 10.285 -2.050 1.00 89.88 81 GLU A CA 1
ATOM 638 C C . GLU A 1 81 ? -0.514 9.976 -1.596 1.00 89.88 81 GLU A C 1
ATOM 640 O O . GLU A 1 81 ? 0.284 9.497 -2.392 1.00 89.88 81 GLU A O 1
ATOM 645 N N . LYS A 1 82 ? -0.222 10.121 -0.297 1.00 91.00 82 LYS A N 1
ATOM 646 C CA . LYS A 1 82 ? 1.087 9.793 0.291 1.00 91.00 82 LYS A CA 1
ATOM 647 C C . LYS A 1 82 ? 1.467 8.333 0.072 1.00 91.00 82 LYS A C 1
ATOM 649 O O . LYS A 1 82 ? 2.630 8.015 -0.169 1.00 91.00 82 LYS A O 1
ATOM 654 N N . LEU A 1 83 ? 0.486 7.432 0.162 1.00 90.25 83 LEU A N 1
ATOM 655 C CA . LEU A 1 83 ? 0.710 6.025 -0.143 1.00 90.25 83 LEU A CA 1
ATOM 656 C C . LEU A 1 83 ? 1.073 5.834 -1.616 1.00 90.25 83 LEU A C 1
ATOM 658 O O . LEU A 1 83 ? 2.018 5.107 -1.901 1.00 90.25 83 LEU A O 1
ATOM 662 N N . ASP A 1 84 ? 0.327 6.449 -2.534 1.00 87.06 84 ASP A N 1
ATOM 663 C CA . ASP A 1 84 ? 0.556 6.325 -3.974 1.00 87.06 84 ASP A CA 1
ATOM 664 C C . ASP A 1 84 ? 1.903 6.946 -4.389 1.00 87.06 84 ASP A C 1
ATOM 666 O O . ASP A 1 84 ? 2.613 6.349 -5.197 1.00 87.06 84 ASP A O 1
ATOM 670 N N . GLU A 1 85 ? 2.307 8.066 -3.786 1.00 88.38 85 GLU A N 1
ATOM 671 C CA . GLU A 1 85 ? 3.629 8.679 -3.970 1.00 88.38 85 GLU A CA 1
ATOM 672 C C . GLU A 1 85 ? 4.754 7.745 -3.520 1.00 88.38 85 GLU A C 1
ATOM 674 O O . GLU A 1 85 ? 5.660 7.444 -4.300 1.00 88.38 85 GLU A O 1
ATOM 679 N N . LYS A 1 86 ? 4.672 7.217 -2.291 1.00 89.44 86 LYS A N 1
ATOM 680 C CA . LYS A 1 86 ? 5.709 6.325 -1.754 1.00 89.44 86 LYS A CA 1
ATOM 681 C C . LYS A 1 86 ? 5.766 4.992 -2.498 1.00 89.44 86 LYS A C 1
ATOM 683 O O . LYS A 1 86 ? 6.841 4.472 -2.786 1.00 89.44 86 LYS A O 1
ATOM 688 N N . SER A 1 87 ? 4.601 4.473 -2.873 1.00 86.94 87 SER A N 1
ATOM 689 C CA . SER A 1 87 ? 4.450 3.304 -3.741 1.00 86.94 87 SER A CA 1
ATOM 690 C C . SER A 1 87 ? 5.116 3.528 -5.101 1.00 86.94 87 SER A C 1
ATOM 692 O O . SER A 1 87 ? 5.820 2.650 -5.595 1.00 86.94 87 SER A O 1
ATOM 694 N N . ALA A 1 88 ? 4.944 4.706 -5.707 1.00 83.06 88 ALA A N 1
ATOM 695 C CA . ALA A 1 88 ? 5.570 5.046 -6.980 1.00 83.06 88 ALA A CA 1
ATOM 696 C C . ALA A 1 88 ? 7.094 5.212 -6.864 1.00 83.06 88 ALA A C 1
ATOM 698 O O . ALA A 1 88 ? 7.807 4.751 -7.754 1.00 83.06 88 ALA A O 1
ATOM 699 N N . GLU A 1 89 ? 7.590 5.803 -5.771 1.00 85.50 89 GLU A N 1
ATOM 700 C CA . GLU A 1 89 ? 9.025 5.962 -5.476 1.00 85.50 89 GLU A CA 1
ATOM 701 C C . GLU A 1 89 ? 9.740 4.606 -5.407 1.00 85.50 89 GLU A C 1
ATOM 703 O O . GLU A 1 89 ? 10.738 4.384 -6.091 1.00 85.50 89 GLU A O 1
ATOM 708 N N . PHE A 1 90 ? 9.177 3.664 -4.649 1.00 83.50 90 PHE A N 1
ATOM 709 C CA . PHE A 1 90 ? 9.679 2.291 -4.576 1.00 83.50 90 PHE A CA 1
ATOM 710 C C . PHE A 1 90 ? 9.277 1.443 -5.782 1.00 83.50 90 PHE A C 1
ATOM 712 O O . PHE A 1 90 ? 9.715 0.307 -5.937 1.00 83.50 90 PHE A O 1
ATOM 719 N N . GLY A 1 91 ? 8.420 1.964 -6.655 1.00 77.75 91 GLY A N 1
ATOM 720 C CA . GLY A 1 91 ? 7.838 1.242 -7.770 1.00 77.75 91 GLY A CA 1
ATOM 721 C C . GLY A 1 91 ? 7.073 -0.024 -7.376 1.00 77.75 91 GLY A C 1
ATOM 722 O O . GLY A 1 91 ? 7.087 -0.999 -8.124 1.00 77.75 91 GLY A O 1
ATOM 723 N N . ILE A 1 92 ? 6.441 -0.030 -6.208 1.00 79.44 92 ILE A N 1
ATOM 724 C CA . ILE A 1 92 ? 5.633 -1.133 -5.692 1.00 79.44 92 ILE A CA 1
ATOM 725 C C . ILE A 1 92 ? 4.169 -0.709 -5.725 1.00 79.44 92 ILE A C 1
ATOM 727 O O . ILE A 1 92 ? 3.814 0.334 -5.199 1.00 79.44 92 ILE A O 1
ATOM 731 N N . ARG A 1 93 ? 3.296 -1.521 -6.328 1.00 76.00 93 ARG A N 1
ATOM 732 C CA . ARG A 1 93 ? 1.835 -1.307 -6.329 1.00 76.00 93 ARG A CA 1
ATOM 733 C C . ARG A 1 93 ? 1.083 -2.539 -5.844 1.00 76.00 93 ARG A C 1
ATOM 735 O O . ARG A 1 93 ? 0.132 -2.990 -6.473 1.00 76.00 93 ARG A O 1
ATOM 742 N N . ASP A 1 94 ? 1.510 -3.102 -4.725 1.00 76.50 94 ASP A N 1
ATOM 743 C CA . ASP A 1 94 ? 0.884 -4.296 -4.183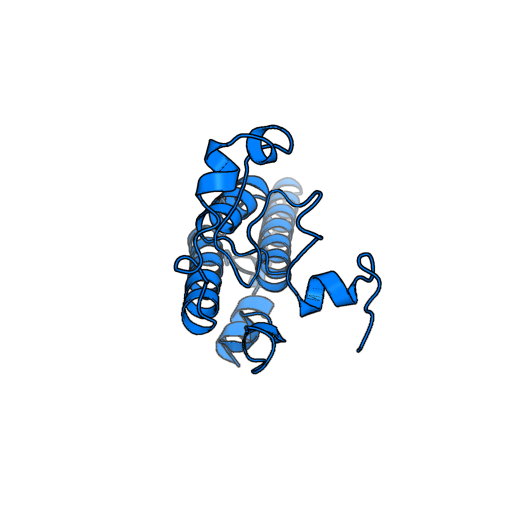 1.00 76.50 94 ASP A CA 1
ATOM 744 C C . ASP A 1 94 ? -0.487 -3.994 -3.550 1.00 76.50 94 ASP A C 1
ATOM 746 O O . ASP A 1 94 ? -0.704 -3.004 -2.848 1.00 76.50 94 ASP A O 1
ATOM 750 N N . GLN A 1 95 ? -1.454 -4.876 -3.803 1.00 80.56 95 GLN A N 1
ATOM 751 C CA . GLN A 1 95 ? -2.807 -4.715 -3.267 1.00 80.56 95 GLN A CA 1
ATOM 752 C C . GLN A 1 95 ? -2.862 -4.931 -1.753 1.00 80.56 95 GLN A C 1
ATOM 754 O O . GLN A 1 95 ? -3.790 -4.447 -1.107 1.00 80.56 95 GLN A O 1
ATOM 759 N N . ARG A 1 96 ? -1.876 -5.633 -1.175 1.00 84.81 96 ARG A N 1
ATOM 760 C CA . ARG A 1 96 ? -1.897 -5.963 0.248 1.00 84.81 96 ARG A CA 1
ATOM 761 C C . ARG A 1 96 ? -1.531 -4.764 1.122 1.00 84.81 96 ARG A C 1
ATOM 763 O O . ARG A 1 96 ? -2.352 -4.392 1.956 1.00 84.81 96 ARG A O 1
ATOM 770 N N . ASN A 1 97 ? -0.417 -4.075 0.860 1.00 85.88 97 ASN A N 1
ATOM 771 C CA . ASN A 1 97 ? -0.102 -2.812 1.541 1.00 85.88 97 ASN A CA 1
ATOM 772 C C . ASN A 1 97 ? -1.227 -1.785 1.373 1.00 85.88 97 ASN A C 1
ATOM 774 O O . ASN A 1 97 ? -1.599 -1.094 2.320 1.00 85.88 97 ASN A O 1
ATOM 778 N N . ARG A 1 98 ? -1.835 -1.722 0.181 1.00 87.94 98 ARG A N 1
ATOM 779 C CA . ARG A 1 98 ? -2.993 -0.857 -0.087 1.00 87.94 98 ARG A CA 1
ATOM 780 C C . ARG A 1 98 ? -4.221 -1.231 0.733 1.00 87.94 98 ARG A C 1
ATOM 782 O O . ARG A 1 98 ? -4.933 -0.334 1.181 1.00 87.94 98 ARG A O 1
ATOM 789 N N . LYS A 1 99 ? -4.485 -2.523 0.923 1.00 89.88 99 LYS A N 1
ATOM 790 C CA . LYS A 1 99 ? -5.574 -3.007 1.773 1.00 89.88 99 LYS A CA 1
ATOM 791 C C . LYS A 1 99 ? -5.348 -2.580 3.224 1.00 89.88 99 LYS A C 1
ATOM 793 O O . LYS A 1 99 ? -6.218 -1.919 3.781 1.00 89.88 99 LYS A O 1
ATOM 798 N N . PHE A 1 100 ? -4.167 -2.836 3.787 1.00 90.31 100 PHE A N 1
ATOM 799 C CA . PHE A 1 100 ? -3.862 -2.442 5.167 1.00 90.31 100 PHE A CA 1
ATOM 800 C C . PHE A 1 100 ? -3.883 -0.927 5.371 1.00 90.31 100 PHE A C 1
ATOM 802 O O . PHE A 1 100 ? -4.456 -0.440 6.341 1.00 90.31 100 PHE A O 1
ATOM 809 N N . ALA A 1 101 ? -3.337 -0.153 4.431 1.00 91.44 101 ALA A N 1
ATOM 810 C CA . ALA A 1 101 ? -3.405 1.303 4.503 1.00 91.44 101 ALA A CA 1
ATOM 811 C C . ALA A 1 101 ? -4.857 1.813 4.481 1.00 91.44 101 ALA A C 1
ATOM 813 O O . ALA A 1 101 ? -5.197 2.725 5.233 1.00 91.44 101 ALA A O 1
ATOM 814 N N . LYS A 1 102 ? -5.737 1.215 3.663 1.00 92.50 102 LYS A N 1
ATOM 815 C CA . LYS A 1 102 ? -7.174 1.539 3.666 1.00 92.50 102 LYS A CA 1
ATOM 816 C C . LYS A 1 102 ? -7.833 1.202 5.002 1.00 92.50 102 LYS A C 1
ATOM 818 O O . LYS A 1 102 ? -8.621 2.009 5.484 1.00 92.50 102 LYS A O 1
ATOM 823 N N . GLU A 1 103 ? -7.508 0.056 5.595 1.00 92.94 103 GLU A N 1
ATOM 824 C CA . GLU A 1 103 ? -8.023 -0.345 6.910 1.00 92.94 103 GLU A CA 1
ATOM 825 C C . GLU A 1 103 ? -7.589 0.636 8.008 1.00 92.94 103 GLU A C 1
ATOM 827 O O . GLU A 1 103 ? -8.433 1.103 8.769 1.00 92.94 103 GLU A O 1
ATOM 832 N N . ILE A 1 104 ? -6.314 1.042 8.031 1.00 93.25 104 ILE A N 1
ATOM 833 C CA . ILE A 1 104 ? -5.788 2.051 8.968 1.00 93.25 104 ILE A CA 1
ATOM 834 C C . ILE A 1 104 ? -6.496 3.402 8.783 1.00 93.25 104 ILE A C 1
ATOM 836 O O . ILE A 1 104 ? -6.907 4.035 9.758 1.00 93.25 104 ILE A O 1
ATOM 840 N N . ILE A 1 105 ? -6.687 3.845 7.536 1.00 92.25 105 ILE A N 1
ATOM 841 C CA . ILE A 1 105 ? -7.396 5.097 7.243 1.00 92.25 105 ILE A CA 1
ATOM 842 C C . ILE A 1 105 ? -8.853 5.012 7.717 1.00 92.25 105 ILE A C 1
ATOM 844 O O . ILE A 1 105 ? -9.316 5.923 8.401 1.00 92.25 105 ILE A O 1
ATOM 848 N N . ALA A 1 106 ? -9.564 3.927 7.400 1.00 92.31 106 ALA A N 1
ATOM 849 C CA . ALA A 1 106 ? -10.957 3.731 7.803 1.00 92.31 106 ALA A CA 1
ATOM 850 C C . ALA A 1 106 ? -11.110 3.681 9.330 1.00 92.31 106 ALA A C 1
ATOM 852 O O . ALA A 1 106 ? -12.021 4.294 9.885 1.00 92.31 106 ALA A O 1
ATOM 853 N N . PHE A 1 107 ? -10.185 3.010 10.013 1.00 91.62 107 PHE A N 1
ATOM 854 C CA . PHE A 1 107 ? -10.132 2.949 11.468 1.00 91.62 107 PHE A CA 1
ATOM 855 C C . PHE A 1 107 ? -9.955 4.335 12.094 1.00 91.62 107 PHE A C 1
ATOM 857 O O . PHE A 1 107 ? -10.698 4.711 13.000 1.00 91.62 107 PHE A O 1
ATOM 864 N N . ARG A 1 108 ? -9.045 5.150 11.548 1.00 90.44 108 ARG A N 1
ATOM 865 C CA . ARG A 1 108 ? -8.852 6.536 11.990 1.00 90.44 108 ARG A CA 1
ATOM 866 C C . ARG A 1 108 ? -10.098 7.395 11.775 1.00 90.44 108 ARG A C 1
ATOM 868 O O . ARG A 1 108 ? -10.438 8.195 12.643 1.00 90.44 108 ARG A O 1
ATOM 875 N N . GLU A 1 109 ? -10.776 7.261 10.639 1.00 90.94 109 GLU A N 1
ATOM 876 C CA . GLU A 1 109 ? -12.004 8.021 10.381 1.00 90.94 109 GLU A CA 1
ATOM 877 C C . GLU A 1 109 ? -13.150 7.583 11.305 1.00 90.94 109 GLU A C 1
ATOM 879 O O . GLU A 1 109 ? -13.858 8.439 11.835 1.00 90.94 109 GLU A O 1
ATOM 884 N N . LYS A 1 110 ? -13.264 6.284 11.614 1.00 90.00 110 LYS A N 1
ATOM 885 C CA . LYS A 1 110 ? -14.198 5.778 12.632 1.00 90.00 110 LYS A CA 1
ATOM 886 C C . LYS A 1 110 ? -13.895 6.367 14.014 1.00 90.00 110 LYS A C 1
ATOM 888 O O . LYS A 1 110 ? -14.810 6.847 14.678 1.00 90.00 110 LYS A O 1
ATOM 893 N N . LYS A 1 111 ? -12.616 6.415 14.406 1.00 88.00 111 LYS A N 1
ATOM 894 C CA . LYS A 1 111 ? -12.156 7.042 15.657 1.00 88.00 111 LYS A CA 1
ATOM 895 C C . LYS A 1 111 ? -12.588 8.509 15.7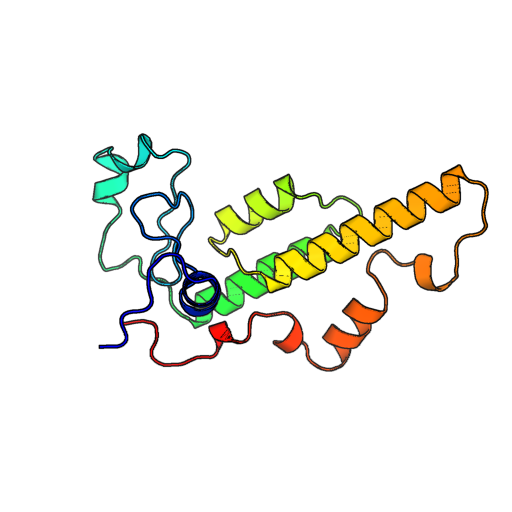45 1.00 88.00 111 LYS A C 1
ATOM 897 O O . LYS A 1 111 ? -13.144 8.941 16.751 1.00 88.00 111 LYS A O 1
ATOM 902 N N . LYS A 1 112 ? -12.377 9.275 14.670 1.00 88.56 112 LYS A N 1
ATOM 903 C CA . LYS A 1 112 ? -12.802 10.682 14.587 1.00 88.56 112 LYS A CA 1
ATOM 904 C C . LYS A 1 112 ? -14.322 10.842 14.641 1.00 88.56 112 LYS A C 1
ATOM 906 O O . LYS A 1 112 ? -14.787 11.806 15.235 1.00 88.56 112 LYS A O 1
ATOM 911 N N . ALA A 1 113 ? -15.083 9.947 14.013 1.00 89.56 113 ALA A N 1
ATOM 912 C CA . ALA A 1 113 ? -16.543 9.993 14.036 1.00 89.56 113 ALA A CA 1
ATOM 913 C C . ALA A 1 113 ? -17.095 9.755 15.451 1.00 89.56 113 ALA A C 1
ATOM 915 O O . ALA A 1 113 ? -17.916 10.536 15.913 1.00 89.56 113 ALA A O 1
ATOM 916 N N . LEU A 1 114 ? -16.574 8.758 16.177 1.00 87.81 114 LEU A N 1
ATOM 917 C CA . LEU A 1 114 ? -16.975 8.482 17.565 1.00 87.81 114 LEU A CA 1
ATOM 918 C C . LEU A 1 114 ? -16.698 9.664 18.500 1.00 87.81 114 LEU A C 1
ATOM 920 O O . LEU A 1 114 ? -17.560 10.035 19.294 1.00 87.81 114 LEU A O 1
ATOM 924 N N . LEU A 1 115 ? -15.528 10.293 18.348 1.00 86.94 115 LEU A N 1
ATOM 925 C CA . LEU A 1 115 ? -15.163 11.496 19.098 1.00 86.94 115 LEU A CA 1
ATOM 926 C C . LEU A 1 115 ? -16.089 12.683 18.799 1.00 86.94 115 LEU A C 1
ATOM 928 O O . LEU A 1 115 ? -16.415 13.445 19.703 1.00 86.94 115 LEU A O 1
ATOM 932 N N . LYS A 1 116 ? -16.523 12.849 17.542 1.00 89.31 116 LYS A N 1
ATOM 933 C CA . LYS A 1 116 ? -17.484 13.897 17.155 1.00 89.31 116 LYS A CA 1
ATOM 934 C C . LYS A 1 116 ? -18.879 13.644 17.721 1.00 89.31 116 LYS A C 1
ATOM 936 O O . LYS A 1 116 ? -19.543 14.596 18.111 1.00 89.31 116 LYS A O 1
ATOM 941 N N . ASP A 1 117 ? -19.287 12.382 17.792 1.00 87.75 117 ASP A N 1
ATOM 942 C CA . ASP A 1 117 ? -20.558 11.957 18.384 1.00 87.75 117 ASP A CA 1
ATOM 943 C C . ASP A 1 117 ? -20.553 12.030 19.925 1.00 87.75 117 ASP A C 1
ATOM 945 O O . ASP A 1 117 ? -21.564 11.719 20.553 1.00 87.7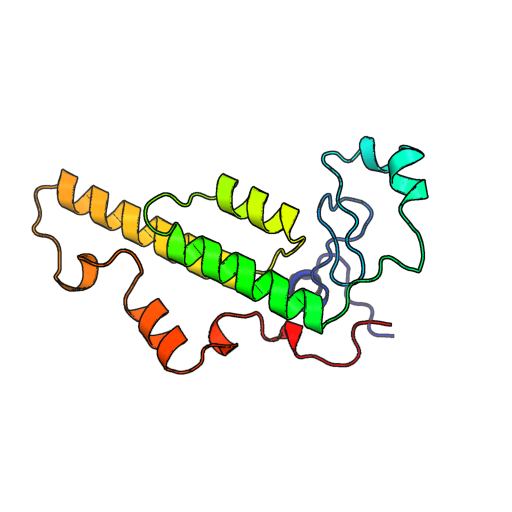5 117 ASP A O 1
ATOM 949 N N . GLY A 1 118 ? -19.427 12.402 20.550 1.00 80.69 118 GLY A N 1
ATOM 950 C CA . GLY A 1 118 ? -19.281 12.465 22.007 1.00 80.69 118 GLY A CA 1
ATOM 951 C C . GLY A 1 118 ? -19.290 11.096 22.691 1.00 80.69 118 GLY A C 1
ATOM 952 O O . GLY A 1 118 ? -19.528 11.019 23.894 1.00 80.69 118 GLY A O 1
ATOM 953 N N . ARG A 1 119 ? -19.061 10.009 21.941 1.00 77.69 119 ARG A N 1
ATOM 954 C CA . ARG A 1 119 ? -18.997 8.652 22.498 1.00 77.69 119 ARG A CA 1
ATOM 955 C C . ARG A 1 119 ? -17.612 8.373 23.063 1.00 77.69 119 ARG A C 1
ATOM 957 O O . ARG A 1 119 ? -16.605 8.821 22.513 1.00 77.69 119 ARG A O 1
ATOM 964 N N . GLU A 1 120 ? -17.570 7.568 24.118 1.00 78.50 120 GLU A N 1
ATOM 965 C CA . GLU A 1 120 ? -16.317 7.030 24.637 1.00 78.50 120 GLU A CA 1
ATOM 966 C C . GLU A 1 120 ? -15.647 6.139 23.589 1.00 78.50 120 GLU A C 1
ATOM 968 O O . GLU A 1 120 ? -16.297 5.389 22.851 1.00 78.50 120 GLU A O 1
ATOM 973 N N . LEU A 1 121 ? -14.327 6.275 23.495 1.00 80.56 121 LEU A N 1
ATOM 974 C CA . LEU A 1 121 ? -13.513 5.467 22.607 1.00 80.56 121 LEU A CA 1
ATOM 975 C C . LEU A 1 121 ? -13.406 4.053 23.178 1.00 80.56 121 LEU A C 1
ATOM 977 O O . LEU A 1 121 ? -12.983 3.908 24.322 1.00 80.56 121 LEU A O 1
ATOM 981 N N . PRO A 1 122 ? -13.738 3.021 22.391 1.00 81.25 122 PRO A N 1
ATOM 982 C CA . PRO A 1 122 ? -13.425 1.649 22.758 1.00 81.25 122 PRO A CA 1
ATOM 983 C C . PRO A 1 122 ? -11.920 1.473 23.028 1.00 81.25 122 PRO A C 1
ATOM 985 O O . PRO A 1 122 ? -11.096 2.095 22.350 1.00 81.25 122 PRO A O 1
ATOM 988 N N . GLU A 1 123 ? -11.561 0.614 23.984 1.00 77.12 123 GLU A N 1
ATOM 989 C CA . GLU A 1 123 ? -10.169 0.346 24.395 1.00 77.12 123 GLU A CA 1
ATOM 990 C C . GLU A 1 123 ? -9.305 -0.158 23.218 1.00 77.12 123 GLU A C 1
ATOM 992 O O . GLU A 1 123 ? -8.148 0.229 23.048 1.00 77.12 123 GLU A O 1
ATOM 997 N N . ASP A 1 124 ? -9.903 -0.916 22.294 1.00 73.69 124 ASP A N 1
ATOM 998 C CA . ASP A 1 124 ? -9.268 -1.381 21.056 1.00 73.69 124 ASP A CA 1
ATOM 999 C C . ASP A 1 124 ? -8.985 -0.254 20.041 1.00 73.69 124 ASP A C 1
ATOM 1001 O O . ASP A 1 124 ? -8.256 -0.466 19.070 1.00 73.69 124 ASP A O 1
ATOM 1005 N N . MET A 1 125 ? -9.515 0.958 20.262 1.00 76.88 125 MET A N 1
ATOM 1006 C CA . MET A 1 125 ? -9.312 2.148 19.424 1.00 76.88 125 MET A CA 1
ATOM 1007 C C . MET A 1 125 ? -8.308 3.159 19.972 1.00 76.88 125 MET A C 1
ATOM 1009 O O . MET A 1 125 ? -8.093 4.207 19.348 1.00 76.88 125 MET A O 1
ATOM 1013 N N . GLU A 1 126 ? -7.646 2.878 21.092 1.00 76.50 126 GLU A N 1
ATOM 1014 C CA . GLU A 1 126 ? -6.574 3.740 21.600 1.00 76.50 126 GLU A CA 1
ATOM 1015 C C . GLU A 1 126 ? -5.370 3.773 20.650 1.00 76.50 126 GLU A C 1
ATOM 1017 O O . GLU A 1 126 ? -4.784 4.835 20.401 1.00 76.50 126 GLU A O 1
ATOM 1022 N N . GLN A 1 127 ? -5.075 2.632 20.030 1.00 84.44 127 GLN A N 1
ATOM 1023 C CA . GLN A 1 127 ? -3.940 2.424 19.138 1.00 84.44 127 GLN A CA 1
ATOM 1024 C C . GLN A 1 127 ? -4.102 3.145 17.785 1.00 84.44 127 GLN A C 1
ATOM 1026 O O . GLN A 1 127 ? -5.178 3.614 17.411 1.00 84.44 127 GLN A O 1
ATOM 1031 N N . ALA A 1 128 ? -3.001 3.286 17.037 1.00 84.00 128 ALA A N 1
ATOM 1032 C CA . ALA A 1 128 ? -3.006 3.929 15.714 1.00 84.00 128 ALA A CA 1
ATOM 1033 C C . ALA A 1 128 ? -3.282 2.951 14.559 1.00 84.00 128 ALA A C 1
ATOM 1035 O O . ALA A 1 128 ? -3.705 3.377 13.485 1.00 84.00 128 ALA A O 1
ATOM 1036 N N . ILE A 1 129 ? -3.020 1.663 14.777 1.00 88.12 129 ILE A N 1
ATOM 1037 C CA . ILE A 1 129 ? -3.189 0.579 13.809 1.00 88.12 129 ILE A CA 1
ATOM 1038 C C . ILE A 1 129 ? -4.263 -0.364 14.373 1.00 88.12 129 ILE A C 1
ATOM 1040 O O . ILE A 1 129 ? -4.264 -0.593 15.581 1.00 88.12 129 ILE A O 1
ATOM 1044 N N . PRO A 1 130 ? -5.176 -0.904 13.546 1.00 88.06 130 PRO A N 1
ATOM 1045 C CA . PRO A 1 130 ? -6.163 -1.871 14.016 1.00 88.06 130 PRO A CA 1
ATOM 1046 C C . PRO A 1 130 ? -5.503 -3.120 14.615 1.00 88.06 130 PRO A C 1
ATOM 1048 O O . PRO A 1 130 ? -4.605 -3.693 13.992 1.00 88.06 130 PRO A O 1
ATOM 1051 N N . GLN A 1 131 ? -6.011 -3.597 15.756 1.00 85.06 131 GLN A N 1
ATOM 1052 C CA . GLN A 1 131 ? -5.469 -4.772 16.453 1.00 85.06 131 GLN A CA 1
ATOM 1053 C C . GLN A 1 131 ? -5.364 -6.001 15.537 1.00 85.06 131 GLN A C 1
ATOM 1055 O O . GLN A 1 131 ? -4.329 -6.653 15.504 1.00 85.06 131 GLN A O 1
ATOM 1060 N N . GLY A 1 132 ? -6.371 -6.257 14.693 1.00 85.25 132 GLY A N 1
ATOM 1061 C CA . GLY A 1 132 ? -6.340 -7.386 13.755 1.00 85.25 132 GLY A CA 1
ATOM 1062 C C . GLY A 1 132 ? -5.180 -7.344 12.750 1.00 85.25 132 GLY A C 1
ATOM 1063 O O . GLY A 1 132 ? -4.697 -8.394 12.333 1.00 85.25 132 GLY A O 1
ATOM 1064 N N . VAL A 1 133 ? -4.692 -6.152 12.386 1.00 85.81 133 VAL A N 1
ATOM 1065 C CA . VAL A 1 133 ? -3.514 -5.991 11.515 1.00 85.81 133 VAL A CA 1
ATOM 1066 C C . VAL A 1 133 ? -2.229 -6.271 12.297 1.00 85.81 133 VAL A C 1
ATOM 1068 O O . VAL A 1 133 ? -1.322 -6.913 11.772 1.00 85.81 133 VAL A O 1
ATOM 1071 N N . MET A 1 134 ? -2.165 -5.842 13.559 1.00 85.19 134 MET A N 1
ATOM 1072 C CA . MET A 1 134 ? -1.032 -6.125 14.447 1.00 85.19 134 MET A CA 1
ATOM 1073 C C . MET A 1 134 ? -0.934 -7.611 14.802 1.00 85.19 134 MET A C 1
ATOM 1075 O O . MET A 1 134 ? 0.157 -8.180 14.792 1.00 85.19 134 MET A O 1
ATOM 1079 N N . ASP A 1 135 ? -2.070 -8.260 15.048 1.00 87.00 135 ASP A N 1
ATOM 1080 C CA . ASP A 1 135 ? -2.150 -9.696 15.315 1.00 87.00 135 ASP A CA 1
ATOM 1081 C C . ASP A 1 135 ? -1.709 -10.514 14.099 1.00 87.00 135 ASP A C 1
ATOM 1083 O O . ASP A 1 135 ? -1.032 -11.533 14.242 1.00 87.00 135 ASP A O 1
ATOM 1087 N N . LEU A 1 136 ? -2.086 -10.074 12.894 1.00 85.94 136 LEU A N 1
ATOM 1088 C CA . LEU A 1 136 ? -1.676 -10.711 11.646 1.00 85.94 136 LEU A CA 1
ATOM 1089 C C . LEU A 1 136 ? -0.159 -10.620 11.449 1.00 85.94 136 LEU A C 1
ATOM 1091 O O . LEU A 1 136 ? 0.480 -11.629 11.159 1.00 85.94 136 LEU A O 1
ATOM 1095 N N . GLU A 1 137 ? 0.413 -9.433 11.659 1.00 85.69 137 GLU A N 1
ATOM 1096 C CA . GLU A 1 137 ? 1.857 -9.210 11.572 1.00 85.69 137 GLU A CA 1
ATOM 1097 C C . GLU A 1 137 ? 2.626 -10.037 12.612 1.00 85.69 137 GLU A C 1
ATOM 1099 O O . GLU A 1 137 ? 3.646 -10.638 12.284 1.00 85.69 137 GLU A O 1
ATOM 1104 N N . SER A 1 138 ? 2.107 -10.119 13.841 1.00 84.88 138 SER A N 1
ATOM 1105 C CA . SER A 1 138 ? 2.728 -10.876 14.937 1.00 84.88 138 SER A CA 1
ATOM 1106 C C . SER A 1 138 ? 2.718 -12.385 14.691 1.00 84.88 138 SER A C 1
ATOM 1108 O O . SER A 1 138 ? 3.631 -13.088 15.118 1.00 84.88 138 SER A O 1
ATOM 1110 N N . LYS A 1 139 ? 1.687 -12.897 14.007 1.00 86.44 139 LYS A N 1
ATOM 1111 C CA . LYS A 1 139 ? 1.578 -14.316 13.642 1.00 86.44 139 LYS A CA 1
ATOM 1112 C C . LYS A 1 139 ? 2.500 -14.688 12.486 1.00 86.44 139 LYS A C 1
ATOM 1114 O O . LYS A 1 139 ? 3.112 -15.752 12.522 1.00 86.44 139 LYS A O 1
ATOM 1119 N N . ASP A 1 140 ? 2.559 -13.854 11.451 1.00 81.69 140 ASP A N 1
ATOM 1120 C CA . ASP A 1 140 ? 3.382 -14.093 10.267 1.00 81.69 140 ASP A CA 1
ATOM 1121 C C . ASP A 1 140 ? 3.643 -12.776 9.521 1.00 81.69 140 ASP A C 1
ATOM 1123 O O . ASP A 1 140 ? 2.807 -12.294 8.758 1.00 81.69 140 ASP A O 1
ATOM 1127 N N . GLU A 1 141 ? 4.847 -12.218 9.660 1.00 78.06 141 GLU A N 1
ATOM 1128 C CA . GLU A 1 141 ? 5.254 -10.994 8.953 1.00 78.06 141 GLU A CA 1
ATOM 1129 C C . GLU A 1 141 ? 5.166 -11.151 7.422 1.00 78.06 141 GLU A C 1
ATOM 1131 O O . GLU A 1 141 ? 4.933 -10.197 6.675 1.00 78.06 141 GLU A O 1
ATOM 1136 N N . SER A 1 142 ? 5.286 -12.376 6.905 1.00 74.62 142 SER A N 1
ATOM 1137 C CA . SER A 1 142 ? 5.133 -12.626 5.475 1.00 74.62 142 SER A CA 1
ATOM 1138 C C . SER A 1 142 ? 3.675 -12.516 5.003 1.00 74.62 142 SER A C 1
ATOM 1140 O O . SER A 1 142 ? 3.425 -12.281 3.813 1.00 74.62 142 SER A O 1
ATOM 1142 N N . GLN A 1 143 ? 2.713 -12.537 5.933 1.00 79.88 143 GLN A N 1
ATOM 1143 C CA . GLN A 1 143 ? 1.325 -12.110 5.730 1.00 79.88 143 GLN A CA 1
ATOM 1144 C C . GLN A 1 143 ? 1.129 -10.585 5.710 1.00 79.88 143 GLN A C 1
ATOM 1146 O O . GLN A 1 143 ? 0.031 -10.124 5.379 1.00 79.88 143 GLN A O 1
ATOM 1151 N N . MET A 1 144 ? 2.220 -9.807 5.704 1.00 80.69 144 MET A N 1
ATOM 1152 C CA . MET A 1 144 ? 2.204 -8.387 5.310 1.00 80.69 144 MET A CA 1
ATOM 1153 C C . MET A 1 144 ? 2.576 -8.116 3.838 1.00 80.69 144 MET A C 1
ATOM 1155 O O . MET A 1 144 ? 2.048 -7.189 3.234 1.00 80.69 144 MET A O 1
ATOM 1159 N N . LEU A 1 145 ? 3.352 -8.996 3.194 1.00 78.12 145 LEU A N 1
ATOM 1160 C CA . LEU A 1 145 ? 3.744 -8.905 1.774 1.00 78.12 145 LEU A CA 1
ATOM 1161 C C . LEU A 1 145 ? 2.991 -9.824 0.802 1.00 78.12 145 LEU A C 1
ATOM 1163 O O . LEU A 1 145 ? 2.918 -11.029 1.030 1.00 78.12 145 LEU A O 1
ATOM 1167 N N . SER A 1 146 ? 2.538 -9.304 -0.343 1.00 78.00 146 SER A N 1
ATOM 1168 C CA . SER A 1 146 ? 1.845 -10.081 -1.390 1.00 78.00 146 SER A CA 1
ATOM 1169 C C . SER A 1 146 ? 2.433 -11.497 -1.623 1.00 78.00 146 SER A C 1
ATOM 1171 O O . SER A 1 146 ? 3.634 -11.610 -1.887 1.00 78.00 146 SER A O 1
ATOM 1173 N N . PRO A 1 147 ? 1.622 -12.584 -1.592 1.00 73.75 147 PRO A N 1
ATOM 1174 C CA . PRO A 1 147 ? 2.119 -13.958 -1.768 1.00 73.75 147 PRO A CA 1
ATOM 1175 C C . PRO A 1 147 ? 2.814 -14.162 -3.115 1.00 73.75 147 PRO A C 1
ATOM 1177 O O . PRO A 1 147 ? 3.761 -14.939 -3.233 1.00 73.75 147 PRO A O 1
ATOM 1180 N N . PHE A 1 148 ? 2.374 -13.407 -4.124 1.00 69.38 148 PHE A N 1
ATOM 1181 C CA . PHE A 1 148 ? 2.915 -13.456 -5.472 1.00 69.38 148 PHE A CA 1
ATOM 1182 C C . PHE A 1 148 ? 4.393 -13.065 -5.523 1.00 69.38 148 PHE A C 1
ATOM 1184 O O . PHE A 1 148 ? 5.092 -13.532 -6.421 1.00 69.38 148 PHE A O 1
ATOM 1191 N N . LEU A 1 149 ? 4.902 -12.295 -4.546 1.00 69.06 149 LEU A N 1
ATOM 1192 C CA . LEU A 1 149 ? 6.318 -11.922 -4.450 1.00 69.06 149 LEU A CA 1
ATOM 1193 C C . LEU A 1 149 ? 7.252 -13.133 -4.311 1.00 69.06 149 LEU A C 1
ATOM 1195 O O . LEU A 1 149 ? 8.384 -13.062 -4.778 1.00 69.06 149 LEU A O 1
ATOM 1199 N N . LYS A 1 150 ? 6.773 -14.249 -3.746 1.00 64.56 150 LYS A N 1
ATOM 1200 C CA . LYS A 1 150 ? 7.563 -15.472 -3.516 1.00 64.56 150 LYS A CA 1
ATOM 1201 C C . LYS A 1 150 ? 7.553 -16.458 -4.696 1.00 64.56 150 LYS A C 1
ATOM 1203 O O . LYS A 1 150 ? 8.286 -17.444 -4.666 1.00 64.56 150 LYS A O 1
ATOM 1208 N N . LEU A 1 151 ? 6.742 -16.226 -5.731 1.00 64.25 151 LEU A N 1
ATOM 1209 C CA . LEU A 1 151 ? 6.663 -17.126 -6.885 1.00 64.25 151 LEU A CA 1
ATOM 1210 C C . LEU A 1 151 ? 7.943 -17.039 -7.735 1.00 64.25 151 LEU A C 1
ATOM 1212 O O . LEU A 1 151 ? 8.232 -15.998 -8.329 1.00 64.25 151 LEU A O 1
ATOM 1216 N N . LYS A 1 152 ? 8.703 -18.141 -7.808 1.00 50.50 152 LYS A N 1
ATOM 1217 C CA . LYS A 1 152 ? 9.822 -18.313 -8.752 1.00 50.50 152 LYS A CA 1
ATOM 1218 C C . LYS A 1 152 ? 9.281 -18.579 -10.164 1.00 50.50 152 LYS A C 1
ATOM 1220 O O . LYS A 1 152 ? 8.331 -19.338 -10.317 1.00 50.50 152 LYS A O 1
ATOM 1225 N N . GLY A 1 153 ? 9.907 -17.980 -11.182 1.00 48.25 153 GLY A N 1
ATOM 1226 C CA . GLY A 1 153 ? 9.606 -18.235 -12.603 1.00 48.25 153 GLY A CA 1
ATOM 1227 C C . GLY A 1 153 ? 8.789 -17.161 -13.334 1.00 48.25 153 GLY A C 1
ATOM 1228 O O . GLY A 1 153 ? 8.428 -17.363 -14.486 1.00 48.25 153 GLY A O 1
ATOM 1229 N N . MET A 1 154 ? 8.496 -16.023 -12.694 1.00 44.47 154 MET A N 1
ATOM 1230 C CA . MET A 1 154 ? 7.808 -14.886 -13.334 1.00 44.47 154 MET A CA 1
ATOM 1231 C C . MET A 1 154 ? 8.731 -13.736 -13.761 1.00 44.47 154 MET A C 1
ATOM 1233 O O . MET A 1 154 ? 8.267 -12.781 -14.381 1.00 44.47 154 MET A O 1
ATOM 1237 N N . CYS A 1 155 ? 10.016 -13.812 -13.421 1.00 40.25 155 CYS A N 1
ATOM 1238 C CA . CYS A 1 155 ? 11.035 -12.881 -13.888 1.00 40.25 155 CYS A CA 1
ATOM 1239 C C . CYS A 1 155 ? 11.963 -13.667 -14.813 1.00 40.25 155 CYS A C 1
ATOM 1241 O O . CYS A 1 155 ? 12.430 -14.736 -14.414 1.00 40.25 155 CYS A O 1
ATOM 1243 N N . CYS A 1 156 ? 12.123 -13.167 -16.038 1.00 33.84 156 CYS A N 1
ATOM 1244 C CA . CYS A 1 156 ? 13.006 -13.713 -17.062 1.00 33.84 156 CYS A CA 1
ATOM 1245 C C . CYS A 1 156 ? 14.454 -13.803 -16.572 1.00 33.84 156 CYS A C 1
ATOM 1247 O O . CYS A 1 156 ? 14.875 -12.871 -15.846 1.00 33.84 156 CYS A O 1
#

pLDDT: mean 74.81, std 17.03, range [33.84, 93.25]

Sequence (156 aa):
MLCLLADSPMHTELTNTPVPGTSLNPCRVCVLSSKSLQDKKTLSFLSKFQPNHLRSTEKTIQDSKEVWRYVKENARTINKEKLDEKSAEFGIRDQRNRKFAKEIIAFREKKKALLKDGRELPEDMEQAIPQGVMDLESKDESQMLSPFLKLKGMCC